Protein AF-A0A7J2X988-F1 (afdb_monomer_lite)

Structure (mmCIF, N/CA/C/O backbone):
data_AF-A0A7J2X988-F1
#
_entry.id   AF-A0A7J2X988-F1
#
loop_
_atom_site.group_PDB
_atom_site.id
_atom_site.type_symbol
_atom_site.label_atom_id
_atom_site.label_alt_id
_atom_site.label_comp_id
_atom_site.label_asym_id
_atom_site.label_entity_id
_atom_site.label_seq_id
_atom_site.pdbx_PDB_ins_code
_atom_site.Cartn_x
_atom_site.Cartn_y
_atom_site.Cartn_z
_atom_site.occupancy
_atom_site.B_iso_or_equiv
_atom_site.auth_seq_id
_atom_site.auth_comp_id
_atom_site.auth_asym_id
_atom_site.auth_atom_id
_atom_site.pdbx_PDB_model_num
ATOM 1 N N . MET A 1 1 ? 7.206 -33.924 17.125 1.00 46.12 1 MET A N 1
ATOM 2 C CA . MET A 1 1 ? 8.134 -33.393 16.108 1.00 46.12 1 MET A CA 1
ATOM 3 C C . MET A 1 1 ? 7.426 -32.180 15.534 1.00 46.12 1 MET A C 1
ATOM 5 O O . MET A 1 1 ? 6.378 -32.359 14.938 1.00 46.12 1 MET A O 1
ATOM 9 N N . GLU A 1 2 ? 7.850 -30.969 15.904 1.00 43.47 2 GLU A N 1
ATOM 10 C CA . GLU A 1 2 ? 7.157 -29.726 15.533 1.00 43.47 2 GLU A CA 1
ATOM 11 C C . GLU A 1 2 ? 7.200 -29.530 14.016 1.00 43.47 2 GLU A C 1
ATOM 13 O O . GLU A 1 2 ? 8.242 -29.199 13.448 1.00 43.47 2 GLU A O 1
ATOM 18 N N . GLU A 1 3 ? 6.057 -29.731 13.366 1.00 44.88 3 GLU A N 1
ATOM 19 C CA . GLU A 1 3 ? 5.807 -29.267 12.009 1.00 44.88 3 GLU A CA 1
ATOM 20 C C . GLU A 1 3 ? 5.786 -27.739 12.045 1.00 44.88 3 GLU A C 1
ATOM 22 O O . GLU A 1 3 ? 4.783 -27.097 12.354 1.00 44.88 3 GLU A O 1
ATOM 27 N N . LYS A 1 4 ? 6.948 -27.133 11.791 1.00 40.91 4 LYS A N 1
ATOM 28 C CA . LYS A 1 4 ? 7.033 -25.705 11.507 1.00 40.91 4 LYS A CA 1
ATOM 29 C C . LYS A 1 4 ? 6.339 -25.480 10.175 1.00 40.91 4 LYS A C 1
ATOM 31 O O . LYS A 1 4 ? 6.929 -25.671 9.119 1.00 40.91 4 LYS A O 1
ATOM 36 N N . GLU A 1 5 ? 5.071 -25.106 10.263 1.00 42.19 5 GLU A N 1
ATOM 37 C CA . GLU A 1 5 ? 4.255 -24.611 9.167 1.00 42.19 5 GLU A CA 1
ATOM 38 C C . GLU A 1 5 ? 5.012 -23.441 8.513 1.00 42.19 5 GLU A C 1
ATOM 40 O O . GLU A 1 5 ? 5.013 -22.308 9.007 1.00 42.19 5 GLU A O 1
ATOM 45 N N . GLU A 1 6 ? 5.749 -23.733 7.437 1.00 45.47 6 GLU A N 1
ATOM 46 C CA . GLU A 1 6 ? 6.337 -22.738 6.548 1.00 45.47 6 GLU A CA 1
ATOM 47 C C . GLU A 1 6 ? 5.181 -21.958 5.927 1.00 45.47 6 GLU A C 1
ATOM 49 O O . GLU A 1 6 ? 4.697 -22.250 4.833 1.00 45.47 6 GLU A O 1
ATOM 54 N N . LYS A 1 7 ? 4.715 -20.934 6.645 1.00 48.09 7 LYS A N 1
ATOM 55 C CA . LYS A 1 7 ? 3.930 -19.859 6.059 1.00 48.09 7 LYS A CA 1
ATOM 56 C C . LYS A 1 7 ? 4.808 -19.233 4.990 1.00 48.09 7 LYS A C 1
ATOM 58 O O . LYS A 1 7 ? 5.602 -18.338 5.275 1.00 48.09 7 LYS A O 1
ATOM 63 N N . LYS A 1 8 ? 4.660 -19.712 3.752 1.00 49.28 8 LYS A N 1
ATOM 64 C CA . LYS A 1 8 ? 4.992 -18.957 2.548 1.00 49.28 8 LYS A CA 1
ATOM 65 C C . LYS A 1 8 ? 4.237 -17.646 2.675 1.00 49.28 8 LYS A C 1
ATOM 67 O O . LYS A 1 8 ? 3.059 -17.555 2.349 1.00 49.28 8 LYS A O 1
ATOM 72 N N . GLU A 1 9 ? 4.893 -16.639 3.235 1.00 58.34 9 GLU A N 1
ATOM 73 C CA . GLU A 1 9 ? 4.408 -15.278 3.158 1.00 58.34 9 GLU A CA 1
ATOM 74 C C . GLU A 1 9 ? 4.421 -14.933 1.668 1.00 58.34 9 GLU A C 1
ATOM 76 O O . GLU A 1 9 ? 5.466 -14.622 1.097 1.00 58.34 9 GLU A O 1
ATOM 81 N N . GLU A 1 10 ? 3.277 -15.093 1.002 1.00 78.19 10 GLU A N 1
ATOM 82 C CA . GLU A 1 10 ? 3.124 -14.772 -0.411 1.00 78.19 10 GLU A CA 1
ATOM 83 C C . GLU A 1 10 ? 3.302 -13.265 -0.579 1.00 78.19 10 GLU A C 1
ATOM 85 O O . GLU A 1 10 ? 2.371 -12.478 -0.447 1.00 78.19 10 GLU A O 1
ATOM 90 N N . TYR A 1 11 ? 4.533 -12.820 -0.799 1.00 89.00 11 TYR A N 1
ATOM 91 C CA . TYR A 1 11 ? 4.816 -11.420 -1.059 1.00 89.00 11 TYR A CA 1
ATOM 92 C C . TYR A 1 11 ? 4.390 -11.064 -2.477 1.00 89.00 11 TYR A C 1
ATOM 94 O O . TYR A 1 11 ? 4.644 -11.800 -3.427 1.00 89.00 11 TYR A O 1
ATOM 102 N N . TYR A 1 12 ? 3.786 -9.889 -2.638 1.00 92.12 12 TYR A N 1
ATOM 103 C CA . TYR A 1 12 ? 3.376 -9.434 -3.958 1.00 92.12 12 TYR A CA 1
ATOM 104 C C . TYR A 1 12 ? 4.487 -8.620 -4.640 1.00 92.12 12 TYR A C 1
ATOM 106 O O . TYR A 1 12 ? 4.981 -7.635 -4.081 1.00 92.12 12 TYR A O 1
ATOM 114 N N . GLU A 1 13 ? 4.838 -8.980 -5.877 1.00 91.69 13 GLU A N 1
ATOM 115 C CA . GLU A 1 13 ? 5.759 -8.224 -6.733 1.00 91.69 13 GLU A CA 1
ATOM 116 C C . GLU A 1 13 ? 5.143 -7.956 -8.115 1.00 91.69 13 GLU A C 1
ATOM 118 O O . GLU A 1 13 ? 4.476 -8.804 -8.706 1.00 91.69 13 GLU A O 1
ATOM 123 N N . LYS A 1 14 ? 5.359 -6.751 -8.654 1.00 90.38 14 LYS A N 1
ATOM 124 C CA . LYS A 1 14 ? 4.968 -6.389 -10.020 1.00 90.38 14 LYS A CA 1
ATOM 125 C C . LYS A 1 14 ? 5.938 -5.374 -10.614 1.00 90.38 14 LYS A C 1
ATOM 127 O O . LYS A 1 14 ? 6.184 -4.331 -10.016 1.00 90.38 14 LYS A O 1
ATOM 132 N N . ASN A 1 15 ? 6.444 -5.641 -11.820 1.00 89.44 15 ASN A N 1
ATOM 133 C CA . ASN A 1 15 ? 7.347 -4.748 -12.567 1.00 89.44 15 ASN A CA 1
ATOM 134 C C . ASN A 1 15 ? 8.601 -4.330 -11.765 1.00 89.44 15 ASN A C 1
ATOM 136 O O . ASN A 1 15 ? 9.020 -3.169 -11.801 1.00 89.44 15 ASN A O 1
ATOM 140 N N . GLY A 1 16 ? 9.161 -5.264 -10.987 1.00 91.25 16 GLY A N 1
ATOM 141 C CA . GLY A 1 16 ? 10.302 -5.020 -10.100 1.00 91.25 16 GLY A CA 1
ATOM 142 C C . GLY A 1 16 ? 9.973 -4.192 -8.853 1.00 91.25 16 GLY A C 1
ATOM 143 O O . GLY A 1 16 ? 10.882 -3.777 -8.141 1.00 91.25 16 GLY A O 1
ATOM 144 N N . TYR A 1 17 ? 8.694 -3.916 -8.583 1.00 93.94 17 TYR A N 1
ATOM 145 C CA . TYR A 1 17 ? 8.242 -3.309 -7.335 1.00 93.94 17 TYR A CA 1
ATOM 146 C C . TYR A 1 17 ? 7.628 -4.361 -6.427 1.00 93.94 17 TYR A C 1
ATOM 148 O O . TYR A 1 17 ? 6.698 -5.063 -6.819 1.00 93.94 17 TYR A O 1
ATOM 156 N N . ARG A 1 18 ? 8.074 -4.384 -5.178 1.00 94.75 18 ARG A N 1
ATOM 157 C CA . ARG A 1 18 ? 7.534 -5.237 -4.123 1.00 94.75 18 ARG A CA 1
ATOM 158 C C . ARG A 1 18 ? 6.538 -4.457 -3.287 1.00 94.75 18 ARG A C 1
ATOM 160 O O . ARG A 1 18 ? 6.717 -3.256 -3.064 1.00 94.75 18 ARG A O 1
ATOM 167 N N . LEU A 1 19 ? 5.494 -5.137 -2.837 1.00 94.94 19 LEU A N 1
ATOM 168 C CA . LEU A 1 19 ? 4.496 -4.576 -1.946 1.00 94.94 19 LEU A CA 1
ATOM 169 C C . LEU A 1 19 ? 4.970 -4.678 -0.497 1.00 94.94 19 LEU A C 1
ATOM 171 O O . LEU A 1 19 ? 5.358 -5.743 -0.015 1.00 94.94 19 LEU A O 1
ATOM 175 N N . TYR A 1 20 ? 4.903 -3.549 0.194 1.00 95.19 20 TYR A N 1
ATOM 176 C CA . TYR A 1 20 ? 5.196 -3.432 1.609 1.00 95.19 20 TYR A CA 1
ATOM 177 C C . TYR A 1 20 ? 3.996 -2.846 2.341 1.00 95.19 20 TYR A C 1
ATOM 179 O O . TYR A 1 20 ? 3.249 -2.033 1.790 1.00 95.19 20 TYR A O 1
ATOM 187 N N . LYS A 1 21 ? 3.863 -3.203 3.616 1.00 94.75 21 LYS A N 1
ATOM 188 C CA . LYS A 1 21 ? 2.955 -2.557 4.560 1.00 94.75 21 LYS A CA 1
ATOM 189 C C . LYS A 1 21 ? 3.726 -1.968 5.728 1.00 94.75 21 LYS A C 1
ATOM 191 O O . LYS A 1 21 ? 4.729 -2.532 6.173 1.00 94.75 21 LYS A O 1
ATOM 196 N N . LYS A 1 22 ? 3.257 -0.835 6.239 1.00 94.19 22 LYS A N 1
ATOM 197 C CA . LYS A 1 22 ? 3.724 -0.285 7.513 1.00 94.19 22 LYS A CA 1
ATOM 198 C C . LYS A 1 22 ? 2.582 0.369 8.265 1.00 94.19 22 LYS A C 1
ATOM 200 O O . LYS A 1 22 ? 1.685 0.954 7.662 1.00 94.19 22 LYS A O 1
ATOM 205 N N . GLU A 1 23 ? 2.662 0.304 9.579 1.00 94.62 23 GLU A N 1
ATOM 206 C CA . GLU A 1 23 ? 1.778 1.046 10.460 1.00 94.62 23 GLU A CA 1
ATOM 207 C C . GLU A 1 23 ? 2.328 2.457 10.635 1.00 94.62 23 GLU A C 1
ATOM 209 O O . GLU A 1 23 ? 3.521 2.661 10.871 1.00 94.62 23 GLU A O 1
ATOM 214 N N . VAL A 1 24 ? 1.462 3.447 10.464 1.00 94.00 24 VAL A N 1
ATOM 215 C CA . VAL A 1 24 ? 1.778 4.852 10.695 1.00 94.00 24 VAL A CA 1
ATOM 216 C C . VAL A 1 24 ? 0.800 5.422 11.705 1.00 94.00 24 VAL A C 1
ATOM 218 O O . VAL A 1 24 ? -0.406 5.192 11.625 1.00 94.00 24 VAL A O 1
ATOM 221 N N . LYS A 1 25 ? 1.325 6.187 12.660 1.00 95.12 25 LYS A N 1
ATOM 222 C CA . LYS A 1 25 ? 0.512 6.972 13.584 1.00 95.12 25 LYS A CA 1
ATOM 223 C C . LYS A 1 25 ? 0.172 8.300 12.912 1.00 95.12 25 LYS A C 1
ATOM 225 O O . LYS A 1 25 ? 1.064 9.083 12.591 1.00 95.12 25 LYS A O 1
ATOM 230 N N . LEU A 1 26 ? -1.111 8.529 12.655 1.00 93.88 26 LEU A N 1
ATOM 231 C CA . LEU A 1 26 ? -1.607 9.783 12.096 1.00 93.88 26 LEU A CA 1
ATOM 232 C C . LEU A 1 26 ? -1.614 10.879 13.170 1.00 93.88 26 LEU A C 1
ATOM 234 O O . LEU A 1 26 ? -1.649 10.592 14.368 1.00 93.88 26 LEU A O 1
ATOM 238 N N . ARG A 1 27 ? -1.656 12.150 12.744 1.00 93.38 27 ARG A N 1
ATOM 239 C CA . ARG A 1 27 ? -1.732 13.307 13.661 1.00 93.38 27 ARG A CA 1
ATOM 240 C C . ARG A 1 27 ? -2.949 13.261 14.591 1.00 93.38 27 ARG A C 1
ATOM 242 O O . ARG A 1 27 ? -2.873 13.753 15.704 1.00 93.38 27 ARG A O 1
ATOM 249 N N . SER A 1 28 ? -4.035 12.612 14.168 1.00 91.31 28 SER A N 1
ATOM 250 C CA . SER A 1 28 ? -5.245 12.404 14.973 1.00 91.31 28 SER A CA 1
ATOM 251 C C . SER A 1 28 ? -5.098 11.332 16.067 1.00 91.31 28 SER A C 1
ATOM 253 O O . SER A 1 28 ? -6.097 10.923 16.648 1.00 91.31 28 SER A O 1
ATOM 255 N N . GLY A 1 29 ? -3.902 10.769 16.271 1.00 93.00 29 GLY A N 1
ATOM 256 C CA . GLY A 1 29 ? -3.634 9.703 17.244 1.00 93.00 29 GLY A CA 1
ATOM 257 C C . GLY A 1 29 ? -3.985 8.286 16.776 1.00 93.00 29 GLY A C 1
ATOM 258 O O . GLY A 1 29 ? -3.562 7.321 17.409 1.00 93.00 29 GLY A O 1
ATOM 259 N N . LYS A 1 30 ? -4.695 8.137 15.650 1.00 95.38 30 LYS A N 1
ATOM 260 C CA . LYS A 1 30 ? -5.080 6.834 15.084 1.00 95.38 30 LYS A CA 1
ATOM 261 C C . LYS A 1 30 ? -3.892 6.157 14.400 1.00 95.38 30 LYS A C 1
ATOM 263 O O . LYS A 1 30 ? -3.130 6.812 13.688 1.00 95.38 30 LYS A O 1
ATOM 268 N N . VAL A 1 31 ? -3.773 4.844 14.567 1.00 95.69 31 VAL A N 1
ATOM 269 C CA . VAL A 1 31 ? -2.818 4.017 13.819 1.00 95.69 31 VAL A CA 1
ATOM 270 C C . VAL A 1 31 ? -3.498 3.513 12.551 1.00 95.69 31 VAL A C 1
ATOM 272 O O . VAL A 1 31 ? -4.604 2.980 12.600 1.00 95.69 31 VAL A O 1
ATOM 275 N N . GLN A 1 32 ? -2.851 3.706 11.405 1.00 94.44 32 GLN A N 1
ATOM 276 C CA . GLN A 1 32 ? -3.328 3.227 10.114 1.00 94.44 32 GLN A CA 1
ATOM 277 C C . GLN A 1 32 ? -2.246 2.388 9.439 1.00 94.44 32 GLN A C 1
ATOM 279 O O . GLN A 1 32 ? -1.081 2.776 9.390 1.00 94.44 32 GLN A O 1
ATOM 284 N N . THR A 1 33 ? -2.637 1.244 8.880 1.00 93.31 33 THR A N 1
ATOM 285 C CA . THR A 1 33 ? -1.754 0.472 8.004 1.00 93.31 33 THR A CA 1
ATOM 286 C C . THR A 1 33 ? -1.793 1.074 6.609 1.00 93.31 33 THR A C 1
ATOM 288 O O . THR A 1 33 ? -2.854 1.144 5.989 1.00 93.31 33 THR A O 1
ATOM 291 N N . ILE A 1 34 ? -0.635 1.488 6.105 1.00 93.00 34 ILE A N 1
ATOM 292 C CA . ILE A 1 34 ? -0.473 1.922 4.721 1.00 93.00 34 ILE A CA 1
ATOM 293 C C . ILE A 1 34 ? 0.268 0.859 3.921 1.00 93.00 34 ILE A C 1
ATOM 295 O O . ILE A 1 34 ? 1.191 0.211 4.418 1.00 93.00 34 ILE A O 1
ATOM 299 N N . TYR A 1 35 ? -0.126 0.723 2.662 1.00 94.00 35 TYR A N 1
ATOM 300 C CA . TYR A 1 35 ? 0.481 -0.180 1.697 1.00 94.00 35 TYR A CA 1
ATOM 301 C C . TYR A 1 35 ? 1.187 0.637 0.625 1.00 94.00 35 TYR A C 1
ATOM 303 O O . TYR A 1 35 ? 0.639 1.625 0.132 1.00 94.00 35 TYR A O 1
ATOM 311 N N . PHE A 1 36 ? 2.399 0.240 0.260 1.00 93.50 36 PHE A N 1
ATOM 312 C CA . 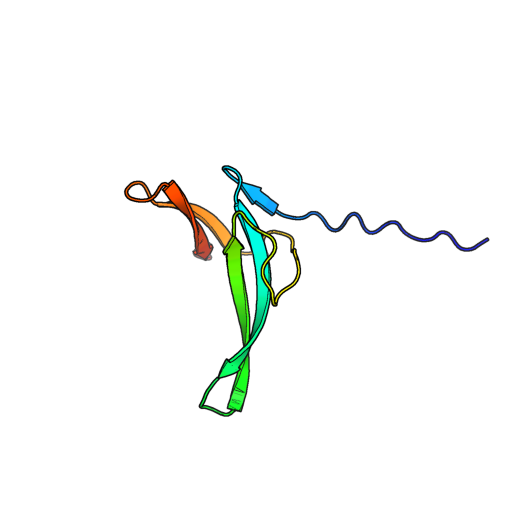PHE A 1 36 ? 3.194 0.967 -0.718 1.00 93.50 36 PHE A CA 1
ATOM 313 C C . PHE A 1 36 ? 4.106 0.033 -1.509 1.00 93.50 36 PHE A C 1
ATOM 315 O O . PHE A 1 36 ? 4.579 -0.986 -1.010 1.00 93.50 36 PHE A O 1
ATOM 322 N N . PHE A 1 37 ? 4.360 0.410 -2.757 1.00 94.44 37 PHE A N 1
ATOM 323 C CA . PHE A 1 37 ? 5.254 -0.309 -3.652 1.00 94.44 37 PHE A CA 1
ATOM 324 C C . PHE A 1 37 ? 6.653 0.302 -3.628 1.00 94.44 37 PHE A C 1
ATOM 326 O O . PHE A 1 37 ? 6.799 1.520 -3.725 1.00 94.44 37 PHE A O 1
ATOM 333 N N . SER A 1 38 ? 7.686 -0.537 -3.549 1.00 93.38 38 SER A N 1
ATOM 334 C CA . SER A 1 38 ? 9.083 -0.101 -3.611 1.00 93.38 38 SER A CA 1
ATOM 335 C C . SER A 1 38 ? 9.945 -1.099 -4.378 1.00 93.38 38 SER A C 1
ATOM 337 O O . SER A 1 38 ? 9.784 -2.307 -4.232 1.00 93.38 38 SER A O 1
ATOM 339 N N . ARG A 1 39 ? 10.887 -0.594 -5.183 1.00 92.19 39 ARG A N 1
ATOM 340 C CA . ARG A 1 39 ? 11.899 -1.422 -5.869 1.00 92.19 39 ARG A CA 1
ATOM 341 C C . ARG A 1 39 ? 13.021 -1.870 -4.936 1.00 92.19 39 ARG A C 1
ATOM 343 O O . ARG A 1 39 ? 13.598 -2.933 -5.110 1.00 92.19 39 ARG A O 1
ATOM 350 N N . LYS A 1 40 ? 13.348 -1.033 -3.950 1.00 92.12 40 LYS A N 1
ATOM 351 C CA . LYS A 1 40 ? 14.384 -1.300 -2.946 1.00 92.12 40 LYS A CA 1
ATOM 352 C C . LYS A 1 40 ? 13.733 -1.667 -1.620 1.00 92.12 40 LYS A C 1
ATOM 354 O O . LYS A 1 40 ? 12.619 -1.223 -1.333 1.00 92.12 40 LYS A O 1
ATOM 359 N N . ARG A 1 41 ? 14.451 -2.416 -0.783 1.00 89.81 41 ARG A N 1
ATOM 360 C CA . ARG A 1 41 ? 14.010 -2.688 0.587 1.00 89.81 41 ARG A CA 1
ATOM 361 C C . ARG A 1 41 ? 13.906 -1.358 1.355 1.00 89.81 41 ARG A C 1
ATOM 363 O O . ARG A 1 41 ? 14.906 -0.645 1.448 1.00 89.81 41 ARG A O 1
ATOM 370 N N . PRO A 1 42 ? 12.722 -0.983 1.864 1.00 90.69 42 PRO A N 1
ATOM 371 C CA . PRO A 1 42 ? 12.556 0.254 2.609 1.00 90.69 42 PRO A CA 1
ATOM 372 C C . PRO A 1 42 ? 13.195 0.140 3.998 1.00 90.69 42 PRO A C 1
ATOM 374 O O . PRO A 1 42 ? 13.316 -0.954 4.548 1.00 90.69 42 PRO A O 1
ATOM 377 N N . LYS A 1 43 ? 13.553 1.286 4.593 1.00 89.44 43 LYS A N 1
ATOM 378 C CA . LYS A 1 43 ? 14.048 1.355 5.983 1.00 89.44 43 LYS A CA 1
ATOM 379 C C . LYS A 1 43 ? 12.990 0.921 7.005 1.00 89.44 43 LYS A C 1
ATOM 381 O O . LYS A 1 43 ? 13.323 0.527 8.113 1.00 89.44 43 LYS A O 1
ATOM 386 N N . SER A 1 44 ? 11.717 1.043 6.643 1.00 87.62 44 SER A N 1
ATOM 387 C CA . SER A 1 44 ? 10.576 0.734 7.498 1.00 87.62 44 SER A CA 1
ATOM 388 C C . SER A 1 44 ? 9.437 0.139 6.676 1.00 87.62 44 SER A C 1
ATOM 390 O O . SER A 1 44 ? 9.186 0.548 5.542 1.00 87.62 44 SER A O 1
ATOM 392 N N . GLY A 1 45 ? 8.741 -0.822 7.278 1.00 88.62 45 GLY A N 1
ATOM 393 C CA . GLY A 1 45 ? 7.720 -1.638 6.630 1.00 88.62 45 GLY A CA 1
ATOM 394 C C . GLY A 1 45 ? 8.192 -3.061 6.352 1.00 88.62 45 GLY A C 1
ATOM 395 O O . GLY A 1 45 ? 9.388 -3.344 6.294 1.00 88.62 45 GLY A O 1
ATOM 396 N N . ARG A 1 46 ? 7.229 -3.967 6.210 1.00 92.00 46 ARG A N 1
ATOM 397 C CA . ARG A 1 46 ? 7.447 -5.394 5.951 1.00 92.00 46 ARG A CA 1
ATOM 398 C C . ARG A 1 46 ? 6.823 -5.761 4.617 1.00 92.00 46 ARG A C 1
ATOM 400 O O . ARG A 1 46 ? 5.819 -5.157 4.239 1.00 92.00 46 ARG A O 1
ATOM 407 N N . GLN A 1 47 ? 7.425 -6.707 3.900 1.00 92.94 47 GLN A N 1
ATOM 408 C CA . GLN A 1 47 ? 6.809 -7.230 2.682 1.00 92.94 47 GLN A CA 1
ATOM 409 C C . GLN A 1 47 ? 5.470 -7.877 3.037 1.00 92.94 47 GLN A C 1
ATOM 411 O O . GLN A 1 47 ? 5.302 -8.408 4.134 1.00 92.94 47 GLN A O 1
ATOM 416 N N . CYS A 1 48 ? 4.498 -7.782 2.138 1.00 92.62 48 CYS A N 1
ATOM 417 C CA . CYS A 1 48 ? 3.205 -8.416 2.349 1.00 92.62 48 CYS A CA 1
ATOM 418 C C . CYS A 1 48 ? 2.572 -8.884 1.044 1.00 92.62 48 CYS A C 1
ATOM 420 O O . CYS A 1 48 ? 2.910 -8.408 -0.045 1.00 92.62 48 CYS A O 1
ATOM 422 N N . ALA A 1 49 ? 1.607 -9.785 1.195 1.00 92.94 49 ALA A N 1
ATOM 423 C CA . ALA A 1 49 ? 0.656 -10.128 0.155 1.00 92.94 49 ALA A CA 1
ATOM 424 C C . ALA A 1 49 ? -0.199 -8.926 -0.251 1.00 92.94 49 ALA A C 1
ATOM 426 O O . ALA A 1 49 ? -0.291 -7.915 0.458 1.00 92.94 49 ALA A O 1
ATOM 427 N N . LEU A 1 50 ? -0.839 -9.059 -1.410 1.00 91.25 50 LEU A N 1
ATOM 428 C CA . LEU A 1 50 ? -1.873 -8.139 -1.855 1.00 91.25 50 LEU A CA 1
ATOM 429 C C . LEU A 1 50 ? -3.075 -8.255 -0.902 1.00 91.25 50 LEU A C 1
ATOM 431 O O . LEU A 1 50 ? -3.640 -9.341 -0.808 1.00 91.25 50 LEU A O 1
ATOM 435 N N . PRO A 1 51 ? -3.482 -7.181 -0.202 1.00 90.75 51 PRO A N 1
ATOM 436 C CA . PRO A 1 51 ? -4.635 -7.252 0.687 1.00 90.75 51 PRO A CA 1
ATOM 437 C C . PRO A 1 51 ? -5.928 -7.550 -0.077 1.00 90.75 51 PRO A C 1
ATOM 439 O O . PRO A 1 51 ? -6.157 -7.032 -1.178 1.00 90.75 51 PRO A O 1
ATOM 442 N N . ASP A 1 52 ? -6.810 -8.319 0.557 1.00 89.62 52 ASP A N 1
ATOM 443 C CA . ASP A 1 52 ? -8.138 -8.613 0.035 1.00 89.62 52 ASP A CA 1
ATOM 444 C C . ASP A 1 52 ? -8.938 -7.347 -0.262 1.00 89.62 52 ASP A C 1
ATOM 446 O O . ASP A 1 52 ? -8.866 -6.328 0.430 1.00 89.62 52 ASP A O 1
ATOM 450 N N . GLY A 1 53 ? -9.715 -7.399 -1.342 1.00 90.62 53 GLY A N 1
ATOM 451 C CA . GLY A 1 53 ? -10.481 -6.241 -1.796 1.00 90.62 53 GLY A CA 1
ATOM 452 C C . GLY A 1 53 ? -9.642 -5.160 -2.483 1.00 90.62 53 GLY A C 1
ATOM 453 O O . GLY A 1 53 ? -10.185 -4.103 -2.802 1.00 90.62 53 GLY A O 1
ATOM 454 N N . TYR A 1 54 ? -8.359 -5.402 -2.773 1.00 93.00 54 TYR A N 1
ATOM 455 C CA . TYR A 1 54 ? -7.532 -4.516 -3.595 1.00 93.00 54 TYR A CA 1
ATOM 456 C C . TYR A 1 54 ? -7.091 -5.192 -4.896 1.00 93.00 54 TYR A C 1
ATOM 458 O O . TYR A 1 54 ? -7.024 -6.410 -5.025 1.00 93.00 54 TYR A O 1
ATOM 466 N N . THR A 1 55 ? -6.827 -4.367 -5.904 1.00 92.62 55 THR A N 1
ATOM 467 C CA . THR A 1 55 ? -6.235 -4.749 -7.191 1.00 92.62 55 THR A CA 1
ATOM 468 C C . THR A 1 55 ? -5.027 -3.876 -7.449 1.00 92.62 55 THR A C 1
ATOM 470 O O . THR A 1 55 ? -4.998 -2.721 -7.028 1.00 92.62 55 THR A O 1
ATOM 473 N N . VAL A 1 56 ? -4.040 -4.402 -8.163 1.00 93.44 56 VAL A N 1
ATOM 474 C CA . VAL A 1 56 ? -2.867 -3.620 -8.556 1.00 93.44 56 VAL A CA 1
ATOM 475 C C . VAL A 1 56 ? -3.068 -3.084 -9.959 1.00 93.44 56 VAL A C 1
ATOM 477 O O . VAL A 1 56 ? -3.396 -3.831 -10.879 1.00 93.44 56 VAL A O 1
ATOM 480 N N . LYS A 1 57 ? -2.853 -1.782 -10.132 1.00 93.19 57 LYS A N 1
ATOM 481 C CA . LYS A 1 57 ? -2.816 -1.134 -11.442 1.00 93.19 57 LYS A CA 1
ATOM 482 C C . LYS A 1 57 ? -1.482 -0.436 -11.639 1.00 93.19 57 LYS A C 1
ATOM 484 O O . LYS A 1 57 ? -0.851 -0.012 -10.679 1.00 93.19 57 LYS A O 1
ATOM 489 N N . ILE A 1 58 ? -1.064 -0.316 -12.894 1.00 93.38 58 ILE A N 1
ATOM 490 C CA . ILE A 1 58 ? 0.152 0.403 -13.274 1.00 93.38 58 ILE A CA 1
ATOM 491 C C . ILE A 1 58 ? -0.233 1.806 -13.725 1.00 93.38 58 ILE A C 1
ATOM 493 O O . ILE A 1 58 ? -1.127 1.976 -14.558 1.00 93.38 58 ILE A O 1
ATOM 497 N N . ASN A 1 59 ? 0.422 2.822 -13.167 1.00 91.38 59 ASN A N 1
ATOM 498 C CA . ASN A 1 59 ? 0.286 4.181 -13.667 1.00 91.38 59 ASN A CA 1
ATOM 499 C C . ASN A 1 59 ? 0.981 4.283 -15.033 1.00 91.38 59 ASN A C 1
ATOM 501 O O . ASN A 1 59 ? 2.186 4.075 -15.124 1.00 91.38 59 ASN A O 1
ATOM 505 N N . LYS A 1 60 ? 0.232 4.627 -16.087 1.00 90.75 60 LYS A N 1
ATOM 506 C CA . LYS A 1 60 ? 0.761 4.717 -17.458 1.00 90.75 60 LYS A CA 1
ATOM 507 C C . LYS A 1 60 ? 1.848 5.788 -17.619 1.00 90.75 60 LYS A C 1
ATOM 509 O O . LYS A 1 60 ? 2.711 5.625 -18.468 1.00 90.75 60 LYS A O 1
ATOM 514 N N . ARG A 1 61 ? 1.829 6.856 -16.809 1.00 89.88 61 ARG A N 1
ATOM 515 C CA . ARG A 1 61 ? 2.799 7.963 -16.901 1.00 89.88 61 ARG A CA 1
ATOM 516 C C . ARG A 1 61 ? 4.146 7.630 -16.257 1.00 89.88 61 ARG A C 1
ATOM 518 O O . ARG A 1 61 ? 5.174 8.032 -16.779 1.00 89.88 61 ARG A O 1
ATOM 525 N N . SER A 1 62 ? 4.144 6.939 -15.115 1.00 88.62 62 SER A N 1
ATOM 526 C CA . SER A 1 62 ? 5.362 6.668 -14.329 1.00 88.62 62 SER A CA 1
ATOM 527 C C . SER A 1 62 ? 5.792 5.200 -14.310 1.00 88.62 62 SER A C 1
ATOM 529 O O . SER A 1 62 ? 6.861 4.883 -13.797 1.00 88.62 62 SER A O 1
ATOM 531 N N . GLY A 1 63 ? 4.947 4.283 -14.786 1.00 88.88 63 GLY A N 1
ATOM 532 C CA . GLY A 1 63 ? 5.148 2.838 -14.653 1.00 88.88 63 GLY A CA 1
ATOM 533 C C . GLY A 1 63 ? 4.992 2.311 -13.220 1.00 88.88 63 GLY A C 1
ATOM 534 O O . GLY A 1 63 ? 5.179 1.115 -12.990 1.00 88.88 63 GLY A O 1
ATOM 535 N N . MET A 1 64 ? 4.642 3.168 -12.252 1.00 90.44 64 MET A N 1
ATOM 536 C CA . MET A 1 64 ? 4.572 2.791 -10.840 1.00 90.44 64 MET A CA 1
ATOM 537 C C . MET A 1 64 ? 3.277 2.021 -10.526 1.00 90.44 64 MET A C 1
ATOM 539 O O . MET A 1 64 ? 2.186 2.510 -10.849 1.00 90.44 64 MET A O 1
ATOM 543 N N . PRO A 1 65 ? 3.364 0.842 -9.879 1.00 94.38 65 PRO A N 1
ATOM 544 C CA . PRO A 1 65 ? 2.194 0.132 -9.390 1.00 94.38 65 PRO A CA 1
ATOM 545 C C . PRO A 1 65 ? 1.551 0.855 -8.208 1.00 94.38 65 PRO A C 1
ATOM 547 O O . PRO A 1 65 ? 2.232 1.392 -7.334 1.00 94.38 65 PRO A O 1
ATOM 550 N N . TYR A 1 66 ? 0.224 0.829 -8.167 1.00 92.81 66 TYR A N 1
ATOM 551 C CA . TYR A 1 66 ? -0.578 1.341 -7.064 1.00 92.81 66 TYR A CA 1
ATOM 552 C C . TYR A 1 66 ? -1.742 0.396 -6.758 1.00 92.81 66 TYR A C 1
ATOM 554 O O . TYR A 1 66 ? -2.239 -0.318 -7.636 1.00 92.81 66 TYR A O 1
ATOM 562 N N . LEU A 1 67 ? -2.179 0.396 -5.496 1.00 93.62 67 LEU A N 1
ATOM 563 C CA . LEU A 1 67 ? -3.364 -0.342 -5.074 1.00 93.62 67 LEU A CA 1
ATOM 564 C C . LEU A 1 67 ? -4.628 0.451 -5.400 1.00 93.62 67 LEU A C 1
ATOM 566 O O . LEU A 1 67 ? -4.743 1.633 -5.082 1.00 93.62 67 LEU A O 1
ATOM 570 N N . ARG A 1 68 ? -5.607 -0.227 -5.990 1.00 92.75 68 ARG A N 1
ATOM 571 C CA . ARG A 1 68 ? -6.957 0.275 -6.226 1.00 92.75 68 ARG A CA 1
ATOM 572 C C . ARG A 1 68 ? -7.945 -0.625 -5.506 1.00 92.75 68 ARG A C 1
ATOM 574 O O . ARG A 1 68 ? -7.980 -1.829 -5.756 1.00 92.75 68 ARG A O 1
ATOM 581 N N . LYS A 1 69 ? -8.771 -0.034 -4.645 1.00 90.94 69 LYS A N 1
ATOM 582 C CA . LYS A 1 69 ? -9.862 -0.745 -3.975 1.00 90.94 69 LYS A 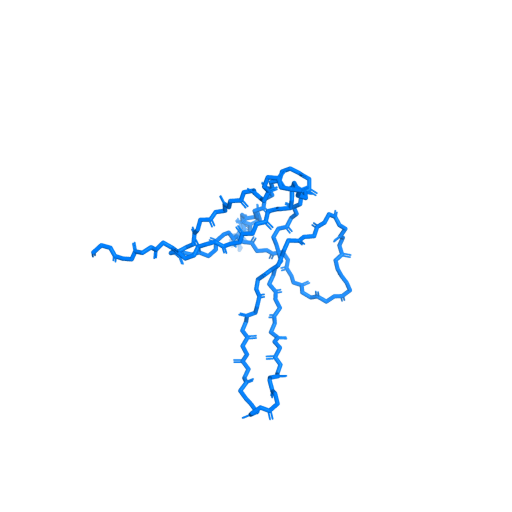CA 1
ATOM 583 C C . LYS A 1 69 ? -10.819 -1.315 -5.029 1.00 90.94 69 LYS A C 1
ATOM 585 O O . LYS A 1 69 ? -11.243 -0.592 -5.935 1.00 90.94 69 LYS A O 1
ATOM 590 N N . LYS A 1 70 ? -11.129 -2.607 -4.931 1.00 89.88 70 LYS A N 1
ATOM 591 C CA . LYS A 1 70 ? -12.226 -3.232 -5.675 1.00 89.88 70 LYS A CA 1
ATOM 592 C C . LYS A 1 70 ? -13.506 -2.540 -5.204 1.00 89.88 70 LYS A C 1
ATOM 594 O O . LYS A 1 70 ? -13.737 -2.441 -3.998 1.00 89.88 70 LYS A O 1
ATOM 599 N N . ARG A 1 71 ? -14.307 -1.998 -6.124 1.00 83.69 71 ARG A N 1
ATOM 600 C CA . ARG A 1 71 ? -15.677 -1.623 -5.756 1.00 83.69 71 ARG A CA 1
ATOM 601 C C . ARG A 1 71 ? -16.366 -2.936 -5.386 1.00 83.69 71 ARG A C 1
ATOM 603 O O . ARG A 1 71 ? -16.252 -3.888 -6.153 1.00 83.69 71 ARG A O 1
ATOM 610 N N . LYS A 1 72 ? -16.960 -3.011 -4.192 1.00 67.94 72 LYS A N 1
ATOM 611 C CA . LYS A 1 72 ? -17.987 -4.024 -3.953 1.00 67.94 72 LYS A CA 1
ATOM 612 C C . LYS A 1 72 ? -19.134 -3.625 -4.880 1.00 67.94 72 LYS A C 1
ATOM 614 O O . LYS A 1 72 ? -19.518 -2.453 -4.853 1.00 67.94 72 LYS A O 1
ATOM 619 N N . GLU A 1 73 ? -19.483 -4.523 -5.789 1.00 57.91 73 GLU A N 1
ATOM 620 C CA . GLU A 1 73 ? -20.727 -4.424 -6.550 1.00 57.91 73 GLU A CA 1
ATOM 621 C C . GLU A 1 73 ? -21.912 -4.547 -5.589 1.00 57.91 73 GLU A C 1
ATOM 623 O O . GLU A 1 73 ? -21.751 -5.258 -4.565 1.00 57.91 73 GLU A O 1
#

Foldseek 3Di:
DDPPPPPPQVWDDDPLWTKWWAWDQDPVRDIDIDIAIDNDDDPGTDGHDDDPQWDWDADPVPRGIDIDGNPDD

Secondary structure (DSSP, 8-state):
------------EETTEEEEEEEEE-TTS-EEEEEEEESS--SS-EE-PPPTTEEEEE-TTT--EEEEEPPP-

Sequence (73 aa):
MEEKEEKKEEYYEKNGYRLYKKEVKLRSGKVQTIYFFSRKRPKSGRQCALPDGYTVKINKRSGMPYLRKKRKE

pLDDT: mean 85.53, std 15.71, range [40.91, 95.69]

Radius of gyration: 14.85 Å; chains: 1; bounding box: 35×47×35 Å

=== Feature glossary ===
The record interleaves many kinds of information abo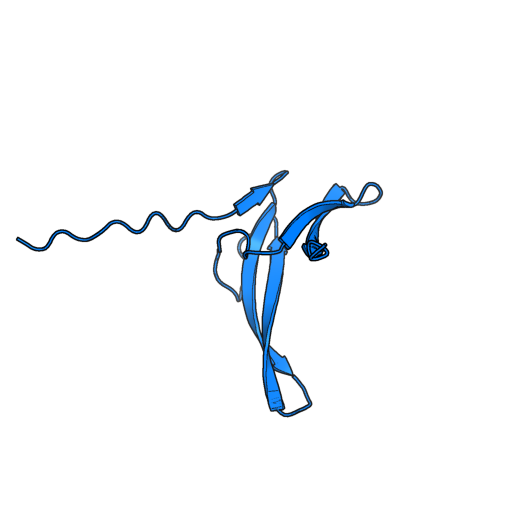ut one protein. Here is each kind framed as the question it answers.

Q: What does the local fold look like, residue by residue?
A: The Foldseek 3Di string encodes local tertiary geometry as a 20-letter alphabet — one character per residue — derived from the relative positions of nearby Cα atoms. Unlike the amino-acid sequence, 3Di is a direct function of the 3D structure, so two proteins with the same fold have similar 3Di strings even at low sequence identity.

Q: Which residues are in helices, strands, or loops?
A: The SS8 string is DSSP's per-residue secondary-structure call. α-helix (H) means an i→i+4 H-bond ladder; β-strand (E) means the residue participates in a β-sheet; 3₁₀ (G) and π (I) are tighter and wider helices; T/S are turns/bends; '-' is loop.

Q: How big and how compact is the whole molecule?
A: Radius of gyration (Rg) is the root-mean-square distance of Cα atoms from their centroid — a single number for overall size and compactness. A globular domain of N residues has Rg ≈ 2.2·N^0.38 Å; an extended or disordered chain has a much larger Rg. The Cα contact count is the number of residue pairs whose Cα atoms are within 8 Å and are more than four positions apart in sequence — a standard proxy for tertiary packing density. The bounding box is the smallest axis-aligned box enclosing all Cα atoms.

Q: Where is each backbone atom in 3D?
A: Structure coordinates are given as an mmCIF _atom_site loop: one row per atom with element, residue name, chain id, sequence number, and x/y/z position in Å. Only the four main-chain atoms per residue are included here; side chains are omitted to keep the record compact.

Q: What is the amino-acid chain?
A: Primary structure: the covalent order of the twenty standard amino acids along the backbone. Two proteins with the same sequence will (almost always) fold to the same structure; two with 30% identity often share a fold but not the details.

Q: What if only a Cα trace is available?
A: Three-state secondary structure (P-SEA) collapses the eight DSSP classes into helix (a), strand (b), and coil (c). P-SEA assigns these from Cα geometry alone — distances and angles — without requiring backbone oxygens, so it works on any Cα trace.

Q: What family and function is it annotated with?
A: Database cross-references. InterPro integrates a dozen domain/family signature databases into unified entries with residue-range hits. GO terms attach function/process/location labels with evidence codes. CATH codes position the fold in a four-level structural taxonomy. Organism is the NCBI-taxonomy species name.

Q: How confident is the AlphaFold model at each residue?
A: pLDDT is the predicted lDDT-Cα score: AlphaFold's confidence that the local environment of each residue (all inter-atomic distances within 15 Å) is correctly placed. It is a per-residue number between 0 and 100, with higher meaning more reliable.

Q: How mobile is each atom in the crystal?
A: B-factor (Debye–Waller factor) reflects atomic displacement in the crystal lattice. It is an experimental observable (units Å²), not a prediction; low values mean the atom is pinned down, high values mean it moves or is heterogeneou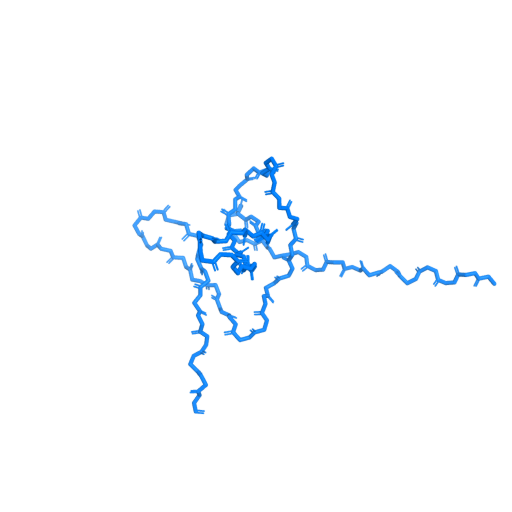s across the crystal.

Q: Which residues are buried vs e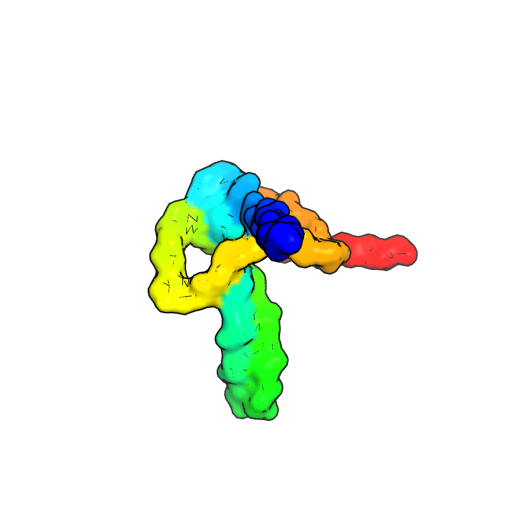xposed?
A: SASA measures how much of the protein is reachable by solvent. It is computed by rolling a water-sized probe over the atomic surface and summing the exposed area (Å²). Per-residue SASA distinguishes core (buried, low SASA) from surface (exposed, high SASA) residues; total SASA is a whole-molecule size measure.

Q: What do the diagnostic plots show?
A: Plot images: a contact map (which residues are close in 3D, as an N×N binary image), a Ramachandran scatter (backbone torsion angles, revealing secondary-structure composition at a glance), and — for Alpha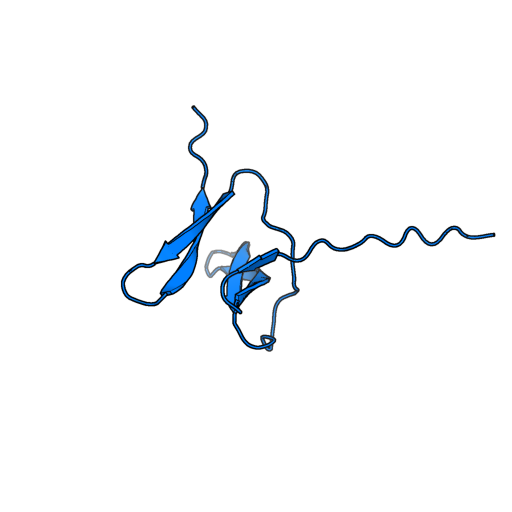Fold structures — a PAE heatmap (pairwise prediction confidence).

Q: What known structures does this most resemble?
A: The Foldseek neighbor list gives the closest experimentally determined structures in the PDB, ranked by structural alignment. TM-score near 1 means near-identical fold; near 0.3 means only rough topology match. This is how one finds what a novel AlphaFold prediction most resembles in the solved-structure universe.

Q: Are the domains correctly placed relative to each other?
A: Predicted aligned error is AlphaFold's pairwise confidence. Unlike pLDDT (per-residue), PAE is per-residue-pair and captures whether two parts of the structure are correctly placed relative to each other. Units are ångströms of expected positional error.

Q: What do the rendered images show?
A: Structure images are PyMOL renders from six orthogonal camera directions. Cartoon representation draws helices as coils and strands as arrows; sticks shows the backbone as bonds; surface shows the solvent-excluded envelope. Rainbow coloring maps sequence position to hue (blue→red, N→C); chain coloring assigns a distinct color per polypeptide.

Q: What are the backbone torsion angles?
A: φ (phi) and ψ (psi) are the two rotatable backbone dihedrals per residue: φ is the C(i-1)–N–Cα–C torsion, ψ is the N–Cα–C–N(i+1) torsion, both in degrees on (−180°, 180°]. α-helical residues cluster near (−60°, −45°); β-strand residues near (−120°, +130°). A Ramachandran plot is simply a scatter of (φ, ψ) for every residue.